Protein AF-R9I328-F1 (afdb_monomer_lite)

Organism: NCBI:txid1235787

Structure (mmCIF, N/CA/C/O backbone):
data_AF-R9I328-F1
#
_entry.id   AF-R9I328-F1
#
loop_
_atom_site.group_PDB
_atom_site.id
_atom_site.type_symbol
_atom_site.label_atom_id
_atom_site.label_alt_id
_atom_site.label_comp_id
_atom_site.label_asym_id
_atom_site.label_entity_id
_atom_site.label_seq_id
_atom_site.pdbx_PDB_ins_code
_atom_site.Cartn_x
_atom_site.Cartn_y
_atom_site.Cartn_z
_atom_site.occupancy
_atom_site.B_iso_or_equiv
_atom_site.auth_seq_id
_atom_site.auth_comp_id
_atom_site.auth_asym_id
_atom_site.auth_atom_id
_atom_site.pdbx_PDB_model_num
ATOM 1 N N . MET A 1 1 ? 44.295 -23.742 10.719 1.00 40.22 1 MET A N 1
ATOM 2 C CA . MET A 1 1 ? 44.481 -22.297 10.950 1.00 40.22 1 MET A CA 1
ATOM 3 C C . MET A 1 1 ? 44.502 -21.572 9.598 1.00 40.22 1 MET A C 1
ATOM 5 O O . MET A 1 1 ? 45.525 -21.033 9.213 1.00 40.22 1 MET A O 1
ATOM 9 N N . SER A 1 2 ? 43.555 -21.791 8.680 1.00 43.94 2 SER A N 1
ATOM 10 C CA . SER A 1 2 ? 42.094 -21.555 8.693 1.00 43.94 2 SER A CA 1
ATOM 11 C C . SER A 1 2 ? 41.712 -20.091 8.429 1.00 43.94 2 SER A C 1
ATOM 13 O O . SER A 1 2 ? 41.821 -19.238 9.300 1.00 43.94 2 SER A O 1
ATOM 15 N N . GLU A 1 3 ? 41.230 -19.853 7.208 1.00 44.94 3 GLU A N 1
ATOM 16 C CA . GLU A 1 3 ? 39.933 -19.198 6.972 1.00 44.94 3 GLU A CA 1
ATOM 17 C C . GLU A 1 3 ? 39.651 -17.834 7.630 1.00 44.94 3 GLU A C 1
ATOM 19 O O . GLU A 1 3 ? 38.570 -17.646 8.175 1.00 44.94 3 GLU A O 1
ATOM 24 N N . LEU A 1 4 ? 40.544 -16.841 7.544 1.00 47.25 4 LEU A N 1
ATOM 25 C CA . LEU A 1 4 ? 40.220 -15.502 8.082 1.00 47.25 4 LEU A CA 1
ATOM 26 C C . LEU A 1 4 ? 40.429 -14.306 7.139 1.00 47.25 4 LEU A C 1
ATOM 28 O O . LEU A 1 4 ? 40.432 -13.169 7.594 1.00 47.25 4 LEU A O 1
ATOM 32 N N . ALA A 1 5 ? 40.562 -14.529 5.827 1.00 43.78 5 ALA A N 1
ATOM 33 C CA . ALA A 1 5 ? 40.719 -13.436 4.852 1.00 43.78 5 ALA A CA 1
ATOM 34 C C . ALA A 1 5 ? 39.778 -13.533 3.633 1.00 43.78 5 ALA A C 1
ATOM 36 O O . ALA A 1 5 ? 40.043 -12.952 2.583 1.00 43.78 5 ALA A O 1
ATOM 37 N N . LYS A 1 6 ? 38.668 -14.271 3.757 1.00 46.28 6 LYS A N 1
ATOM 38 C CA . LYS A 1 6 ? 37.632 -14.418 2.720 1.00 46.28 6 LYS A CA 1
ATOM 39 C C . LYS A 1 6 ? 36.253 -14.082 3.307 1.00 46.28 6 LYS A C 1
ATOM 41 O O . LYS A 1 6 ? 35.457 -14.978 3.547 1.00 46.28 6 LYS A O 1
ATOM 46 N N . SER A 1 7 ? 35.950 -12.808 3.561 1.00 43.59 7 SER A N 1
ATOM 47 C CA . SER A 1 7 ? 34.538 -12.418 3.775 1.00 43.59 7 SER A CA 1
ATOM 48 C C . SER A 1 7 ? 34.172 -10.957 3.493 1.00 43.59 7 SER A C 1
ATOM 50 O O . SER A 1 7 ? 32.989 -10.649 3.401 1.00 43.59 7 SER A O 1
ATOM 52 N N . THR A 1 8 ? 35.113 -10.048 3.244 1.00 46.16 8 THR A N 1
ATOM 53 C CA . THR A 1 8 ? 34.775 -8.626 3.026 1.00 46.16 8 THR A CA 1
ATOM 54 C C . THR A 1 8 ? 34.228 -8.288 1.631 1.00 46.16 8 THR A C 1
ATOM 56 O O . THR A 1 8 ? 33.819 -7.156 1.400 1.00 46.16 8 THR A O 1
ATOM 59 N N . GLY A 1 9 ? 34.150 -9.252 0.707 1.00 40.34 9 GLY A N 1
ATOM 60 C CA . GLY A 1 9 ? 33.606 -9.039 -0.644 1.00 40.34 9 GLY A CA 1
ATOM 61 C C . GLY A 1 9 ? 32.075 -9.076 -0.755 1.00 40.34 9 GLY A C 1
ATOM 62 O O . GLY A 1 9 ? 31.543 -8.669 -1.780 1.00 40.34 9 GLY A O 1
ATOM 63 N N . ALA A 1 10 ? 31.357 -9.544 0.273 1.00 47.88 10 ALA A N 1
ATOM 64 C CA . ALA A 1 10 ? 29.902 -9.742 0.204 1.00 47.88 10 ALA A CA 1
ATOM 65 C C . ALA A 1 10 ? 29.066 -8.506 0.597 1.00 47.88 10 ALA A C 1
ATOM 67 O O . ALA A 1 10 ? 27.851 -8.514 0.435 1.00 47.88 10 ALA A O 1
ATOM 68 N N . ILE A 1 11 ? 29.696 -7.441 1.102 1.00 48.44 11 ILE A N 1
ATOM 69 C CA . ILE A 1 11 ? 29.008 -6.269 1.683 1.00 48.44 11 ILE A CA 1
ATOM 70 C C . ILE A 1 11 ? 29.069 -5.003 0.816 1.00 48.44 11 ILE A C 1
ATOM 72 O O . ILE A 1 11 ? 28.407 -4.020 1.127 1.00 48.44 11 ILE A O 1
ATOM 76 N N . ALA A 1 12 ? 29.800 -5.016 -0.301 1.00 48.06 12 ALA A N 1
ATOM 77 C CA . ALA A 1 12 ? 29.894 -3.865 -1.209 1.00 48.06 12 ALA A CA 1
ATOM 78 C C . ALA A 1 12 ? 28.697 -3.733 -2.179 1.00 48.06 12 ALA A C 1
ATOM 80 O O . ALA A 1 12 ? 28.695 -2.850 -3.030 1.00 48.06 12 ALA A O 1
ATOM 81 N N . GLY A 1 13 ? 27.699 -4.618 -2.075 1.00 48.56 13 GLY A N 1
ATOM 82 C CA . GLY A 1 13 ? 26.629 -4.776 -3.062 1.00 48.56 13 GLY A CA 1
ATOM 83 C C . GLY A 1 13 ? 25.214 -4.764 -2.491 1.00 48.56 13 GLY A C 1
ATOM 84 O O . GLY A 1 13 ? 24.326 -5.355 -3.093 1.00 48.56 13 GLY A O 1
ATOM 85 N N . MET A 1 14 ? 24.968 -4.111 -1.353 1.00 48.56 14 MET A N 1
ATOM 86 C CA . MET A 1 14 ? 23.598 -3.849 -0.879 1.00 48.56 14 MET A CA 1
ATOM 87 C C . MET A 1 14 ? 23.018 -2.597 -1.565 1.00 48.56 14 MET A C 1
ATOM 89 O O . MET A 1 14 ? 22.470 -1.719 -0.910 1.00 48.56 14 MET A O 1
ATOM 93 N N . ASP A 1 15 ? 23.144 -2.497 -2.895 1.00 53.00 15 ASP A N 1
ATOM 94 C CA . ASP A 1 15 ? 22.574 -1.389 -3.692 1.00 53.00 15 ASP A CA 1
ATOM 95 C C . ASP A 1 15 ? 21.028 -1.408 -3.662 1.00 53.00 15 ASP A C 1
ATOM 97 O O . ASP A 1 15 ? 20.365 -0.398 -3.891 1.00 53.00 15 AS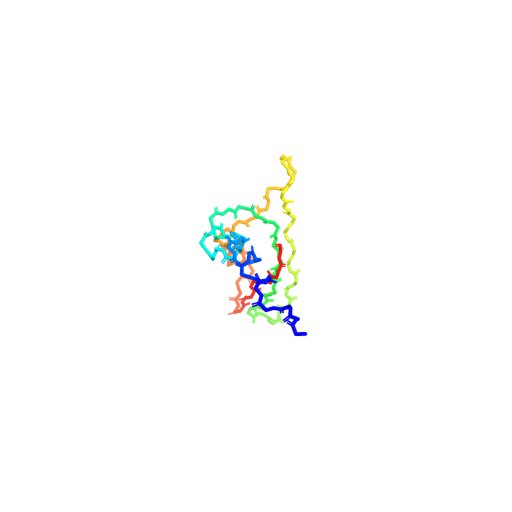P A O 1
ATOM 101 N N . TYR A 1 16 ? 20.450 -2.561 -3.299 1.00 50.22 16 TYR A N 1
ATOM 102 C CA . TYR A 1 16 ? 19.022 -2.719 -3.023 1.00 50.22 16 TYR A CA 1
ATOM 103 C C . TYR A 1 16 ? 18.563 -2.018 -1.739 1.00 50.22 16 TYR A C 1
ATOM 105 O O . TYR A 1 16 ? 17.392 -1.703 -1.634 1.00 50.22 16 TYR A O 1
ATOM 113 N N . GLU A 1 17 ? 19.436 -1.726 -0.773 1.00 51.44 17 GLU A N 1
ATOM 114 C CA . GLU A 1 17 ? 19.038 -1.165 0.534 1.00 51.44 17 GLU A CA 1
ATOM 115 C C . GLU A 1 17 ? 19.036 0.372 0.561 1.00 51.44 17 GLU A C 1
ATOM 117 O O . GLU A 1 17 ? 18.874 1.004 1.613 1.00 51.44 17 GLU A O 1
ATOM 122 N N . ASP A 1 18 ? 19.194 1.014 -0.601 1.00 60.56 18 ASP A N 1
ATOM 123 C CA . ASP A 1 18 ? 19.082 2.463 -0.702 1.00 60.56 18 ASP A CA 1
ATOM 124 C C . ASP A 1 18 ? 17.625 2.910 -0.474 1.00 60.56 18 ASP A C 1
ATOM 126 O O . ASP A 1 18 ? 16.747 2.849 -1.344 1.00 60.56 18 ASP A O 1
ATOM 130 N N . LYS A 1 19 ? 17.375 3.424 0.736 1.00 54.72 19 LYS A N 1
ATOM 131 C CA . LYS A 1 19 ? 16.084 3.965 1.194 1.00 54.72 19 LYS A CA 1
ATOM 132 C C . LYS A 1 19 ? 15.518 5.067 0.293 1.00 54.72 19 LYS A C 1
ATOM 134 O O . LYS A 1 19 ? 14.330 5.390 0.407 1.00 54.72 19 LYS A O 1
ATOM 139 N N . ASN A 1 20 ? 16.339 5.691 -0.548 1.00 59.50 20 ASN A N 1
ATOM 140 C CA . ASN A 1 20 ? 15.901 6.760 -1.437 1.00 59.50 20 ASN A CA 1
ATOM 141 C C . ASN A 1 20 ? 15.407 6.230 -2.791 1.00 59.50 20 ASN A C 1
ATOM 143 O O . ASN A 1 20 ? 14.464 6.802 -3.340 1.00 59.50 20 ASN A O 1
ATOM 147 N N . ARG A 1 21 ? 15.938 5.102 -3.290 1.00 57.91 21 ARG A N 1
ATOM 148 C CA . ARG A 1 21 ? 15.491 4.497 -4.563 1.00 57.91 21 ARG A CA 1
ATOM 149 C C . ARG A 1 21 ? 14.058 3.962 -4.485 1.00 57.91 21 ARG A C 1
ATOM 151 O O . ARG A 1 21 ? 13.272 4.191 -5.400 1.00 57.91 21 ARG A O 1
ATOM 158 N N . HIS A 1 22 ? 13.662 3.381 -3.352 1.00 57.19 22 HIS A N 1
ATOM 159 C CA . HIS A 1 22 ? 12.316 2.818 -3.156 1.00 57.19 22 HIS A CA 1
ATOM 160 C C . HIS A 1 22 ? 11.169 3.838 -3.093 1.00 57.19 22 HIS A C 1
ATOM 162 O O . HIS A 1 22 ? 10.001 3.457 -3.208 1.00 57.19 22 HIS A O 1
ATOM 168 N N . ARG A 1 23 ? 11.465 5.125 -2.861 1.00 57.28 23 ARG A N 1
ATOM 169 C CA . ARG A 1 23 ? 10.430 6.157 -2.670 1.00 57.28 23 ARG A CA 1
ATOM 170 C C . ARG A 1 23 ? 9.990 6.839 -3.958 1.00 57.28 23 ARG A C 1
ATOM 172 O O . ARG A 1 23 ? 8.849 7.286 -4.023 1.00 57.28 23 ARG A O 1
ATOM 179 N N . GLY A 1 24 ? 10.873 6.933 -4.952 1.00 64.00 24 GLY A N 1
ATOM 180 C CA . GLY A 1 24 ? 10.599 7.638 -6.210 1.00 64.00 24 GLY A CA 1
ATOM 181 C C . GLY A 1 24 ? 10.055 6.755 -7.333 1.00 64.00 24 GLY A C 1
ATOM 182 O O . GLY A 1 24 ? 9.474 7.274 -8.281 1.00 64.00 24 GLY A O 1
ATOM 183 N N . VAL A 1 25 ? 10.228 5.436 -7.231 1.00 83.31 25 VAL A N 1
ATOM 184 C CA . VAL A 1 25 ? 9.919 4.481 -8.303 1.00 83.31 25 VAL A CA 1
ATOM 185 C C . VAL A 1 25 ? 8.635 3.712 -7.986 1.00 83.31 25 VAL A C 1
ATOM 187 O O . VAL A 1 25 ? 8.296 3.481 -6.819 1.00 83.31 25 VAL A O 1
ATOM 190 N N . ARG A 1 26 ? 7.887 3.353 -9.033 1.00 91.94 26 ARG A N 1
ATOM 191 C CA . ARG A 1 26 ? 6.694 2.516 -8.911 1.00 91.94 26 ARG A CA 1
ATOM 192 C C . ARG A 1 26 ? 7.087 1.050 -8.765 1.00 91.94 26 ARG A C 1
ATOM 194 O O . ARG A 1 26 ? 7.884 0.538 -9.542 1.00 91.94 26 ARG A O 1
ATOM 201 N N . HIS A 1 27 ? 6.505 0.410 -7.761 1.00 93.00 27 HIS A N 1
ATOM 202 C CA . HIS A 1 27 ? 6.689 -0.997 -7.424 1.00 93.00 27 HIS A CA 1
ATOM 203 C C . HIS A 1 27 ? 5.337 -1.578 -6.994 1.00 93.00 27 HIS A C 1
ATOM 205 O O . HIS A 1 27 ? 4.412 -0.797 -6.719 1.00 93.00 27 HIS A O 1
ATOM 211 N N . PRO A 1 28 ? 5.187 -2.911 -6.934 1.00 96.06 28 PRO A N 1
ATOM 212 C CA . PRO A 1 28 ? 4.074 -3.493 -6.210 1.00 96.06 28 PRO A CA 1
ATOM 213 C C . PRO A 1 28 ? 4.112 -3.027 -4.748 1.00 96.06 28 PRO A C 1
ATOM 215 O O . PRO A 1 28 ? 5.143 -2.587 -4.230 1.00 96.06 28 PRO A O 1
ATOM 218 N N . ARG A 1 29 ? 2.950 -3.006 -4.104 1.00 96.12 29 ARG A N 1
ATOM 219 C CA . ARG A 1 29 ? 2.823 -2.554 -2.717 1.00 96.12 29 ARG A CA 1
ATOM 220 C C . ARG A 1 29 ? 1.848 -3.435 -1.980 1.00 96.12 29 ARG A C 1
ATOM 222 O O . ARG A 1 29 ? 0.803 -3.791 -2.521 1.00 96.12 29 ARG A O 1
ATOM 229 N N . THR A 1 30 ? 2.135 -3.677 -0.712 1.00 97.75 30 THR A N 1
ATOM 230 C CA . THR A 1 30 ? 1.107 -4.096 0.229 1.00 97.75 30 THR A CA 1
ATOM 231 C C . THR A 1 30 ? 1.006 -3.081 1.357 1.00 97.75 30 THR A C 1
ATOM 233 O O . THR A 1 30 ? 1.981 -2.422 1.723 1.00 97.75 30 THR A O 1
ATOM 236 N N . ALA A 1 31 ? -0.199 -2.887 1.877 1.00 97.94 31 ALA A N 1
ATOM 237 C CA . ALA A 1 31 ? -0.438 -2.001 3.003 1.00 97.94 31 ALA A CA 1
ATOM 238 C C . ALA A 1 31 ? -1.593 -2.513 3.851 1.00 97.94 31 ALA A C 1
ATOM 240 O O . ALA A 1 31 ? -2.520 -3.157 3.359 1.00 97.94 31 ALA A O 1
ATOM 241 N N . ILE A 1 32 ? -1.539 -2.175 5.132 1.00 98.06 32 ILE A N 1
ATOM 242 C CA . ILE A 1 32 ? -2.646 -2.350 6.064 1.00 98.06 32 ILE A CA 1
ATOM 243 C C . ILE A 1 32 ? -3.138 -0.976 6.496 1.00 98.06 32 ILE A C 1
ATOM 245 O O . ILE A 1 32 ? -2.346 -0.049 6.681 1.00 98.06 32 ILE A O 1
ATOM 249 N N . THR A 1 33 ? -4.451 -0.808 6.591 1.00 98.06 33 THR A N 1
ATOM 250 C CA . THR A 1 33 ? -5.084 0.472 6.923 1.00 98.06 33 THR A CA 1
ATOM 251 C C . THR A 1 33 ? -6.269 0.250 7.847 1.00 98.06 33 THR A C 1
ATOM 253 O O . THR A 1 33 ? -6.993 -0.726 7.688 1.00 98.06 33 THR A O 1
ATOM 256 N N . LEU A 1 34 ? -6.460 1.161 8.798 1.00 98.25 34 LEU A N 1
ATOM 257 C CA . LEU A 1 34 ? -7.633 1.219 9.663 1.00 98.25 34 LEU A CA 1
ATOM 258 C C . LEU A 1 34 ? -8.392 2.519 9.380 1.00 98.25 34 LEU A C 1
ATOM 260 O O . LEU A 1 34 ? -7.802 3.600 9.482 1.00 98.25 34 LEU A O 1
ATOM 264 N N . THR A 1 35 ? -9.662 2.419 8.994 1.00 96.12 35 THR A N 1
ATOM 265 C CA . THR A 1 35 ? -10.527 3.578 8.705 1.00 96.12 35 THR A CA 1
ATOM 266 C C . THR A 1 35 ? -11.074 4.211 9.991 1.00 96.12 35 THR A C 1
ATOM 268 O O . THR A 1 35 ? -10.892 3.677 11.089 1.00 96.12 35 THR A O 1
ATOM 271 N N . GLU A 1 36 ? -11.738 5.366 9.882 1.00 92.69 36 GLU A N 1
ATOM 272 C CA . GLU A 1 36 ? -12.466 5.998 11.002 1.00 92.69 36 GLU A CA 1
ATOM 273 C C . GLU A 1 36 ? -13.562 5.095 11.586 1.00 92.69 36 GLU A C 1
ATOM 275 O O . GLU A 1 36 ? -13.742 5.052 12.804 1.00 92.69 36 GLU A O 1
ATOM 280 N N . ASP A 1 37 ? -14.196 4.290 10.735 1.00 94.88 37 ASP A N 1
ATOM 281 C CA . ASP A 1 37 ? -15.253 3.346 11.109 1.00 94.88 37 ASP A CA 1
ATOM 282 C C . ASP A 1 37 ? -14.720 2.012 11.664 1.00 94.88 37 ASP A C 1
ATOM 284 O O . ASP A 1 37 ? -15.493 1.093 11.921 1.00 94.88 37 ASP A O 1
ATOM 288 N N . TRP A 1 38 ? -13.405 1.909 11.900 1.00 94.94 38 TRP A N 1
ATOM 289 C CA . TRP A 1 38 ? -12.715 0.707 12.389 1.00 94.94 38 TRP A CA 1
ATOM 290 C C . TRP A 1 38 ? -12.692 -0.478 11.414 1.00 94.94 38 TRP A C 1
ATOM 292 O O . TRP A 1 38 ? -12.414 -1.610 11.821 1.00 94.94 38 TRP A O 1
ATOM 302 N N . ASP A 1 39 ? -12.877 -0.226 10.118 1.00 97.00 39 ASP A N 1
ATOM 303 C CA . ASP A 1 39 ? -12.676 -1.249 9.097 1.00 97.00 39 ASP A CA 1
ATOM 304 C C . ASP A 1 39 ? -11.183 -1.475 8.848 1.00 97.00 39 ASP A C 1
ATOM 306 O O . ASP A 1 39 ? -10.418 -0.539 8.583 1.00 97.00 39 ASP A O 1
ATOM 310 N N . LEU A 1 40 ? -10.766 -2.742 8.904 1.00 97.69 40 LEU A N 1
ATOM 311 C CA . LEU A 1 40 ? -9.408 -3.153 8.569 1.00 97.69 40 LEU A CA 1
ATOM 312 C C . LEU A 1 40 ? -9.305 -3.461 7.073 1.00 97.69 40 LEU A C 1
ATOM 314 O O . LEU A 1 40 ? -9.857 -4.449 6.590 1.00 97.69 40 LEU A O 1
ATOM 318 N N . LEU A 1 41 ? -8.542 -2.649 6.349 1.00 97.94 41 LEU A N 1
ATOM 319 C CA . LEU A 1 41 ? -8.269 -2.845 4.930 1.00 97.94 41 LEU A CA 1
ATOM 320 C C . LEU A 1 41 ? -6.904 -3.508 4.740 1.00 97.94 41 LEU A C 1
ATOM 322 O O . LEU A 1 41 ? -5.879 -3.004 5.205 1.00 97.94 41 LEU A O 1
ATOM 326 N N . LEU A 1 42 ? -6.899 -4.619 4.005 1.00 98.19 42 LEU A N 1
ATOM 327 C CA . LEU A 1 42 ? -5.699 -5.266 3.483 1.00 98.19 42 LEU A CA 1
ATOM 328 C C . LEU A 1 42 ? -5.592 -4.916 2.001 1.00 98.19 42 LEU A C 1
ATOM 330 O O . LEU A 1 42 ? -6.445 -5.300 1.203 1.00 98.19 42 LEU A O 1
ATOM 334 N N . ILE A 1 43 ? -4.573 -4.143 1.645 1.00 97.69 43 ILE A N 1
ATOM 335 C CA . ILE A 1 43 ? -4.437 -3.547 0.318 1.00 97.69 43 ILE A CA 1
ATOM 336 C C . ILE A 1 43 ? -3.248 -4.185 -0.388 1.00 97.69 43 ILE A C 1
ATOM 338 O O . ILE A 1 43 ? -2.141 -4.208 0.149 1.00 97.69 43 ILE A O 1
ATOM 342 N N . THR A 1 44 ? -3.471 -4.647 -1.615 1.00 97.44 44 THR A N 1
ATOM 343 C CA . THR A 1 44 ? -2.429 -5.106 -2.538 1.00 97.44 44 THR A CA 1
ATOM 344 C C . THR A 1 44 ? -2.489 -4.289 -3.820 1.00 97.44 44 THR A C 1
ATOM 346 O O . THR A 1 44 ? -3.561 -4.097 -4.393 1.00 97.44 44 THR A O 1
ATOM 349 N N . VAL A 1 45 ? -1.336 -3.833 -4.288 1.00 96.88 45 VAL A N 1
ATOM 350 C CA . VAL A 1 45 ? -1.160 -3.153 -5.568 1.00 96.88 45 VAL A CA 1
ATOM 351 C C . VAL A 1 45 ? -0.180 -3.977 -6.387 1.00 96.88 45 VAL A C 1
ATOM 353 O O . VAL A 1 45 ? 0.989 -4.082 -6.020 1.00 96.88 45 VAL A O 1
ATOM 356 N N . ASP A 1 46 ? -0.645 -4.541 -7.498 1.00 96.62 46 ASP A N 1
ATOM 357 C CA . ASP A 1 46 ? 0.224 -5.217 -8.464 1.00 96.62 46 ASP A CA 1
ATOM 358 C C . ASP A 1 46 ? 1.220 -4.224 -9.077 1.00 96.62 46 ASP A C 1
ATOM 360 O O . ASP A 1 46 ? 0.912 -3.042 -9.223 1.00 96.62 46 ASP A O 1
ATOM 364 N N . GLY A 1 47 ? 2.387 -4.682 -9.527 1.00 95.12 47 GLY A N 1
ATOM 365 C CA . GLY A 1 47 ? 3.378 -3.811 -10.161 1.00 95.12 47 GLY A CA 1
ATOM 366 C C . GLY A 1 47 ? 4.325 -4.541 -11.105 1.00 95.12 47 GLY A C 1
ATOM 367 O O . GLY A 1 47 ? 4.228 -5.755 -11.290 1.00 95.12 47 GLY A O 1
ATOM 368 N N . CYS A 1 48 ? 5.251 -3.784 -11.699 1.00 91.19 48 CYS A N 1
ATOM 369 C CA . CYS A 1 48 ? 6.275 -4.281 -12.626 1.00 91.19 48 CYS A CA 1
ATOM 370 C C . CYS A 1 48 ? 5.728 -4.986 -13.886 1.00 91.19 48 CYS A C 1
ATOM 372 O O . CYS A 1 48 ? 6.420 -5.813 -14.482 1.00 91.19 48 CYS A O 1
ATOM 374 N N . ARG A 1 49 ? 4.498 -4.672 -14.319 1.00 93.31 49 ARG A N 1
ATOM 375 C CA . ARG A 1 49 ? 3.878 -5.215 -15.538 1.00 93.31 49 ARG A CA 1
ATOM 376 C C . ARG A 1 49 ? 3.498 -4.089 -16.488 1.00 93.31 49 ARG A C 1
ATOM 378 O O . ARG A 1 49 ? 2.426 -3.497 -16.354 1.00 93.31 49 ARG A O 1
ATOM 385 N N . SER A 1 50 ? 4.370 -3.811 -17.456 1.00 93.00 50 SER A N 1
ATOM 386 C CA . SER A 1 50 ? 4.184 -2.654 -18.328 1.00 93.00 50 SER A CA 1
ATOM 387 C C . SER A 1 50 ? 2.873 -2.717 -19.116 1.00 93.00 50 SER A C 1
ATOM 389 O O . SER A 1 50 ? 2.530 -3.755 -19.684 1.00 93.00 50 SER A O 1
ATOM 391 N N . GLY A 1 51 ? 2.115 -1.619 -19.107 1.00 92.38 51 GLY A N 1
ATOM 392 C CA . GLY A 1 51 ? 0.807 -1.528 -19.765 1.00 92.38 51 GLY A CA 1
ATOM 393 C C . GLY A 1 51 ? -0.325 -2.312 -19.083 1.00 92.38 51 GLY A C 1
ATOM 394 O O . GLY A 1 51 ? -1.442 -2.312 -19.595 1.00 92.38 51 GLY A O 1
ATOM 395 N N . GLN A 1 52 ? -0.064 -2.959 -17.941 1.00 93.62 52 GLN A N 1
ATOM 396 C CA . GLN A 1 52 ? -1.066 -3.686 -17.151 1.00 93.62 52 GLN A CA 1
ATOM 397 C C . GLN A 1 52 ? -1.144 -3.153 -15.719 1.00 93.62 52 GLN A C 1
ATOM 399 O O . GLN A 1 52 ? -2.193 -2.685 -15.290 1.00 93.62 52 GLN A O 1
ATOM 404 N N . SER A 1 53 ? -0.024 -3.195 -14.995 1.00 93.31 53 SER A N 1
ATOM 405 C CA . SER A 1 53 ? 0.124 -2.567 -13.687 1.00 93.31 53 SER A CA 1
ATOM 406 C C . SER A 1 53 ? 1.570 -2.148 -13.462 1.00 93.31 53 SER A C 1
ATOM 408 O O . SER A 1 53 ? 2.458 -2.969 -13.233 1.00 93.31 53 SER A O 1
ATOM 410 N N . GLU A 1 54 ? 1.803 -0.841 -13.501 1.00 95.19 54 GLU A N 1
ATOM 411 C CA . GLU A 1 54 ? 3.121 -0.258 -13.232 1.00 95.19 54 GLU A CA 1
ATOM 412 C C . GLU A 1 54 ? 3.438 -0.222 -11.726 1.00 95.19 54 GLU A C 1
ATOM 414 O O . GLU A 1 54 ? 4.588 -0.029 -11.343 1.00 95.19 54 GLU A O 1
ATOM 419 N N . GLY A 1 55 ? 2.437 -0.424 -10.863 1.00 95.50 55 GLY A N 1
ATOM 420 C CA . GLY A 1 55 ? 2.554 -0.270 -9.415 1.00 95.50 55 GLY A CA 1
ATOM 421 C C . GLY A 1 55 ? 2.368 1.169 -8.947 1.00 95.50 55 GLY A C 1
ATOM 422 O O . GLY A 1 55 ? 1.892 2.035 -9.685 1.00 95.50 55 GLY A O 1
ATOM 423 N N . MET A 1 56 ? 2.751 1.425 -7.698 1.00 96.31 56 MET A N 1
ATOM 424 C CA . MET A 1 56 ? 2.689 2.749 -7.083 1.00 96.31 56 MET A CA 1
ATOM 425 C C . MET A 1 56 ? 3.983 3.057 -6.335 1.00 96.31 56 MET A C 1
ATOM 427 O O . MET A 1 56 ? 4.582 2.202 -5.673 1.00 96.31 56 MET A O 1
ATOM 431 N N . ASN A 1 57 ? 4.424 4.308 -6.412 1.00 93.94 57 ASN A N 1
ATOM 432 C CA . ASN A 1 57 ? 5.407 4.808 -5.461 1.00 93.94 57 ASN A CA 1
ATOM 433 C C . ASN A 1 57 ? 4.736 5.084 -4.100 1.00 93.94 5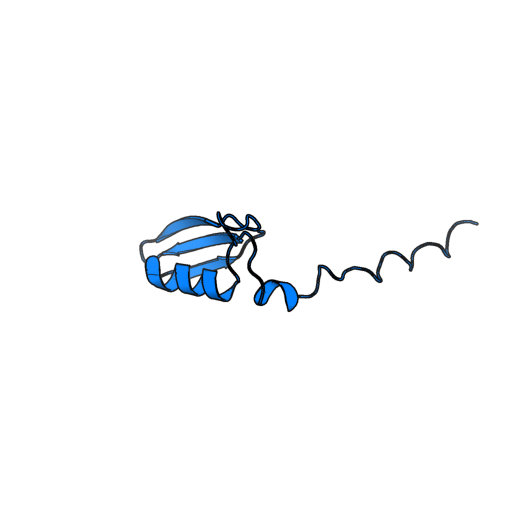7 ASN A C 1
ATOM 435 O O . ASN A 1 57 ? 3.509 5.097 -3.979 1.00 93.94 57 ASN A O 1
ATOM 439 N N . ALA A 1 58 ? 5.539 5.312 -3.059 1.00 91.38 58 ALA 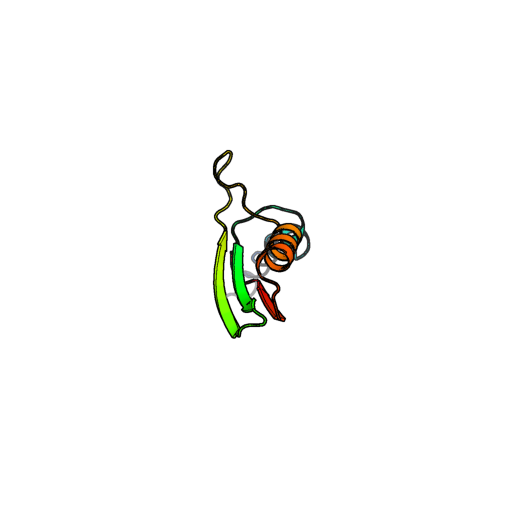A N 1
ATOM 440 C CA . ALA A 1 58 ? 5.015 5.495 -1.703 1.00 91.38 58 ALA A CA 1
ATOM 441 C C . ALA A 1 58 ? 4.030 6.676 -1.599 1.00 91.38 58 ALA A C 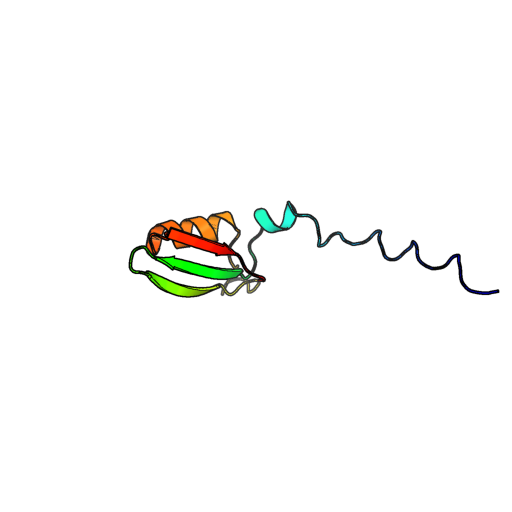1
ATOM 443 O O . ALA A 1 58 ? 3.015 6.580 -0.917 1.00 91.38 58 ALA A O 1
ATOM 444 N N . LYS A 1 59 ? 4.295 7.777 -2.315 1.00 93.38 59 LYS A N 1
ATOM 445 C CA . LYS A 1 59 ? 3.446 8.975 -2.297 1.00 93.38 59 LYS A CA 1
ATOM 446 C C . LYS A 1 59 ? 2.107 8.736 -2.996 1.00 93.38 59 LYS A C 1
ATOM 448 O O . LYS A 1 59 ? 1.081 9.210 -2.516 1.00 93.38 59 LYS A O 1
ATOM 453 N N . GLU A 1 60 ? 2.119 8.015 -4.113 1.00 96.25 60 GLU A N 1
ATOM 454 C CA . GLU A 1 60 ? 0.914 7.615 -4.846 1.00 96.25 60 GLU A CA 1
ATOM 455 C C . GLU A 1 60 ? 0.028 6.715 -3.986 1.00 96.25 60 GLU A C 1
ATOM 457 O O . GLU A 1 60 ? -1.164 6.993 -3.869 1.00 96.25 60 GLU A O 1
ATOM 462 N N . LEU A 1 61 ? 0.614 5.714 -3.319 1.00 96.38 61 LEU A N 1
ATOM 463 C CA . LEU A 1 61 ? -0.120 4.837 -2.408 1.00 96.38 61 LEU A CA 1
ATOM 464 C C . LEU A 1 61 ? -0.722 5.621 -1.236 1.00 96.38 61 LEU A C 1
ATOM 466 O O . LEU A 1 61 ? -1.910 5.489 -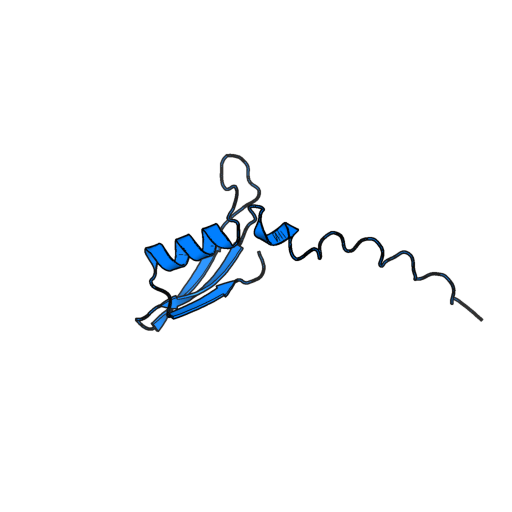0.962 1.00 96.38 61 LEU A O 1
ATOM 470 N N . THR A 1 62 ? 0.057 6.485 -0.574 1.00 95.75 62 THR A N 1
ATOM 471 C CA . THR A 1 62 ? -0.464 7.340 0.505 1.00 95.75 62 THR A CA 1
ATOM 472 C C . THR A 1 62 ? -1.614 8.218 0.017 1.00 95.75 62 THR A C 1
ATOM 474 O O . THR A 1 62 ? -2.655 8.277 0.664 1.00 95.75 62 THR A O 1
ATOM 477 N N . GLY A 1 63 ? -1.455 8.878 -1.134 1.00 96.94 63 GLY A N 1
ATOM 478 C CA . GLY A 1 63 ? -2.500 9.724 -1.706 1.00 96.94 63 GLY A CA 1
ATOM 479 C C . GLY A 1 63 ? -3.765 8.941 -2.056 1.00 96.94 63 GLY A C 1
ATOM 480 O O . GLY A 1 63 ? -4.865 9.421 -1.798 1.00 96.94 63 GLY A O 1
ATOM 481 N N . PHE A 1 64 ? -3.618 7.730 -2.596 1.00 97.12 64 PHE A N 1
ATOM 482 C CA . PHE A 1 64 ? -4.726 6.818 -2.868 1.00 97.12 64 PHE A CA 1
ATOM 483 C C . PHE A 1 64 ? -5.477 6.452 -1.582 1.00 97.12 64 PHE A C 1
ATOM 485 O O . PHE A 1 64 ? -6.693 6.630 -1.526 1.00 97.12 64 PHE A O 1
ATOM 492 N N . ILE A 1 65 ? -4.762 6.021 -0.537 1.00 97.12 65 ILE A N 1
ATOM 493 C CA . ILE A 1 65 ? -5.388 5.606 0.724 1.00 97.12 65 ILE A CA 1
ATOM 494 C C . ILE A 1 65 ? -6.127 6.783 1.376 1.00 97.12 65 ILE A C 1
ATOM 496 O O . ILE A 1 65 ? -7.301 6.660 1.720 1.00 97.12 65 ILE A O 1
ATOM 500 N N . VAL A 1 66 ? -5.475 7.947 1.477 1.00 96.56 66 VAL A N 1
ATOM 501 C CA . VAL A 1 66 ? -6.065 9.161 2.067 1.00 96.56 66 VAL A CA 1
ATOM 502 C C . VAL A 1 66 ? -7.300 9.625 1.299 1.00 96.56 66 VAL A C 1
ATOM 504 O O . VAL A 1 66 ? -8.291 10.008 1.909 1.00 96.56 66 VAL A O 1
ATOM 507 N N . LYS A 1 67 ? -7.258 9.588 -0.037 1.00 96.94 67 LYS A N 1
ATOM 508 C CA . LYS A 1 67 ? -8.344 10.105 -0.875 1.00 96.94 67 LYS A CA 1
ATOM 509 C C . LYS A 1 67 ? -9.623 9.272 -0.791 1.00 96.94 67 LYS A C 1
ATOM 511 O O . LYS A 1 67 ? -10.702 9.846 -0.906 1.00 96.94 67 LYS A O 1
ATOM 516 N N . TYR A 1 68 ? -9.505 7.951 -0.680 1.00 96.25 68 TYR A N 1
ATOM 517 C CA . TYR A 1 68 ? -10.650 7.053 -0.855 1.00 96.25 68 TYR A CA 1
ATOM 518 C C . TYR A 1 68 ? -11.126 6.373 0.427 1.00 96.25 68 TYR A C 1
ATOM 520 O O . TYR A 1 68 ? -12.268 5.927 0.452 1.00 96.25 68 TYR A O 1
ATOM 528 N N . PHE A 1 69 ? -10.294 6.296 1.471 1.00 95.06 69 PHE A N 1
ATOM 529 C CA . PHE A 1 6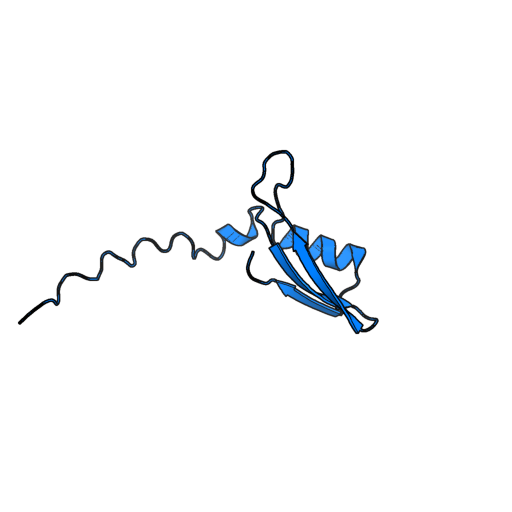9 ? -10.610 5.485 2.653 1.00 95.06 69 PHE A CA 1
ATOM 530 C C . PHE A 1 69 ? -10.520 6.229 3.987 1.00 95.06 69 PHE A C 1
ATOM 532 O O . PHE A 1 69 ? -10.742 5.593 5.011 1.00 95.06 69 PHE A O 1
ATOM 539 N N . SER A 1 70 ? -10.190 7.530 3.992 1.00 94.19 70 SER A N 1
ATOM 540 C CA . SER A 1 70 ? -10.088 8.360 5.210 1.00 94.19 70 SER A CA 1
ATOM 541 C C . SER A 1 70 ? -9.421 7.614 6.384 1.00 94.19 70 SER A C 1
ATOM 543 O O . SER A 1 70 ? -10.067 7.305 7.386 1.00 94.19 70 SER A O 1
ATOM 545 N N . PRO A 1 71 ? -8.144 7.219 6.239 1.00 96.62 71 PRO A N 1
ATOM 546 C CA . PRO A 1 71 ? -7.485 6.341 7.196 1.00 96.62 71 PRO A CA 1
ATOM 547 C C . PRO A 1 71 ? -7.195 7.068 8.515 1.00 96.62 71 PRO A C 1
ATOM 549 O O . PRO A 1 71 ? -6.657 8.174 8.507 1.00 96.62 71 PRO A O 1
ATOM 552 N N . GLN A 1 72 ? -7.427 6.403 9.648 1.00 96.88 72 GLN A N 1
ATOM 553 C CA . GLN A 1 72 ? -6.852 6.820 10.934 1.00 96.88 72 GLN A CA 1
ATOM 554 C C . GLN A 1 72 ? -5.379 6.414 11.024 1.00 96.88 72 GLN A C 1
ATOM 556 O O . GLN A 1 72 ? -4.526 7.182 11.468 1.00 96.88 72 GLN A O 1
ATOM 561 N N . TYR A 1 73 ? -5.077 5.196 10.567 1.00 97.19 73 TYR A N 1
ATOM 562 C CA . TYR A 1 73 ? -3.733 4.631 10.571 1.00 97.19 73 TYR A CA 1
ATOM 563 C C . TYR A 1 73 ? -3.485 3.861 9.280 1.00 97.19 73 TYR A C 1
ATOM 565 O O . TYR A 1 73 ? -4.369 3.165 8.783 1.00 97.19 73 TYR A O 1
ATOM 573 N N . ALA A 1 74 ? -2.263 3.944 8.762 1.00 97.31 74 ALA A N 1
ATOM 574 C CA . ALA A 1 74 ? -1.821 3.138 7.634 1.00 97.31 74 ALA A CA 1
ATOM 575 C C . ALA A 1 74 ? -0.350 2.752 7.808 1.00 97.31 74 ALA A C 1
ATOM 577 O O . ALA A 1 74 ? 0.470 3.569 8.230 1.00 97.31 74 ALA A O 1
ATOM 578 N N . LEU A 1 75 ? -0.019 1.511 7.461 1.00 97.12 75 LEU A N 1
ATOM 579 C CA . LEU A 1 75 ? 1.342 0.990 7.472 1.00 97.12 75 LEU A CA 1
ATOM 580 C C . LEU A 1 75 ? 1.639 0.353 6.116 1.00 97.12 75 LEU A C 1
ATOM 582 O O . LEU A 1 75 ? 0.940 -0.562 5.679 1.00 97.12 75 LEU A O 1
ATOM 586 N N . ASN A 1 76 ? 2.688 0.847 5.460 1.00 93.81 76 ASN A N 1
ATOM 587 C CA . ASN A 1 76 ? 3.219 0.202 4.269 1.00 93.81 76 ASN A CA 1
ATOM 588 C C . ASN A 1 76 ? 3.975 -1.063 4.679 1.00 93.81 76 ASN A C 1
ATOM 590 O O . ASN A 1 76 ? 4.826 -1.019 5.569 1.00 93.81 76 ASN A O 1
ATOM 594 N N . MET A 1 77 ? 3.668 -2.156 4.001 1.00 94.50 77 MET A N 1
ATOM 595 C CA . MET A 1 77 ? 4.241 -3.476 4.212 1.00 94.50 77 MET A CA 1
ATOM 596 C C . MET A 1 77 ? 5.149 -3.830 3.022 1.00 94.50 77 MET A C 1
ATOM 598 O O . MET A 1 77 ? 5.350 -3.012 2.116 1.00 94.50 77 MET A O 1
ATOM 602 N N . ASP A 1 78 ? 5.755 -5.014 3.060 1.00 89.88 78 ASP A N 1
ATOM 603 C CA . ASP A 1 78 ? 6.632 -5.492 1.987 1.00 89.88 78 ASP A CA 1
ATOM 604 C C . ASP A 1 78 ? 5.876 -5.614 0.653 1.00 89.88 78 ASP A C 1
ATOM 606 O O . ASP A 1 78 ? 4.701 -5.988 0.634 1.00 89.88 78 ASP A O 1
ATOM 610 N N . GLY A 1 79 ? 6.508 -5.258 -0.462 1.00 81.00 79 GLY A N 1
ATOM 611 C CA . GLY A 1 79 ? 5.847 -5.158 -1.767 1.00 81.00 79 GLY A CA 1
ATOM 612 C C . GLY A 1 79 ? 6.810 -5.224 -2.933 1.00 81.00 79 GLY A C 1
ATOM 613 O O . GLY A 1 79 ? 7.947 -4.728 -2.783 1.00 81.00 79 GLY A O 1
#

pLDDT: mean 81.43, std 21.13, range [40.22, 98.25]

Secondary structure (DSSP, 8-state):
----SS-GGGSTT-GGG-TTHHHHS-B-EEEEEEETT--EEEEEE--SBTTTB--B-HHHHHHHHHHHH-EEEEEEE--

InterPro domains:
  IPR018711 Phosphodiester glycosidase [PF09992] (21-79)

Radius of gyration: 18.4 Å; chains: 1; bounding box: 60×32×32 Å

Sequence (79 aa):
MSELAKSTGAIAGMDYEDKNRHRGVRHPRTAITLTEDWDLLLITVDGCRSGQSEGMNAKELTGFIVKYFSPQYALNMDG

Foldseek 3Di:
DDDDPPDPPPPPPVPVPPPVVQQPAFAWWWKWFQAPVRDIDTDTAHDPDPPPGPHDHPVRVVCVCCVPGVTPDMDIDDD